Protein AF-A0A843KY37-F1 (afdb_monomer_lite)

Secondary structure (DSSP, 8-state):
--HHHHHHHHHHHTS-HHHHHHHHHHHHHHHHHHHHS--HHHHHHHHHHHHHHS-HHHHHHHTT-

pLDDT: mean 78.1, std 12.46, range [53.53, 94.25]

Sequence (65 aa):
MSQIKEEIISELEDLSPRTYAEVLDFIRFLKFRRRKAVPDTALASEPVLRKDWLRPEADEAWNDL

Foldseek 3Di:
DDPVVVVVVVVVVPDDPVCVVVVVVVVVVVVVCVVPVDPVVVVVCVVVCCVVCVDVVNVVVVVVD

Radius of gyration: 23.43 Å; chains: 1; bounding box: 41×41×52 Å

Structure (mmCIF, N/CA/C/O backbone):
data_AF-A0A843KY37-F1
#
_entry.id   AF-A0A843KY37-F1
#
loop_
_atom_site.group_PDB
_atom_site.id
_atom_site.type_symbol
_atom_site.label_atom_id
_atom_site.label_alt_id
_atom_site.label_comp_id
_atom_site.label_asym_id
_atom_site.label_entity_id
_atom_site.label_seq_id
_atom_site.pdbx_PDB_ins_code
_atom_site.Cartn_x
_atom_site.Cartn_y
_atom_site.Cartn_z
_atom_site.occupancy
_atom_site.B_iso_or_equiv
_atom_site.auth_seq_id
_atom_site.auth_comp_id
_atom_site.auth_asym_id
_atom_site.auth_atom_id
_atom_site.pdbx_PDB_model_num
ATOM 1 N N . MET A 1 1 ? -8.578 16.760 1.466 1.00 59.56 1 MET A N 1
ATOM 2 C CA . MET A 1 1 ? -7.695 15.621 1.124 1.00 59.56 1 MET A CA 1
ATOM 3 C C . MET A 1 1 ? -8.197 15.035 -0.195 1.00 59.56 1 MET A C 1
ATOM 5 O O . MET A 1 1 ? -9.218 15.507 -0.670 1.00 59.56 1 MET A O 1
ATOM 9 N N . SER A 1 2 ? -7.476 14.131 -0.866 1.00 85.31 2 SER A N 1
ATOM 10 C CA . SER A 1 2 ? -8.036 13.480 -2.068 1.00 85.31 2 SER A CA 1
ATOM 11 C C . SER A 1 2 ? -9.110 12.475 -1.631 1.00 85.31 2 SER A C 1
ATOM 13 O O . SER A 1 2 ? -8.877 11.770 -0.652 1.00 85.31 2 SER A O 1
ATOM 15 N N . GLN A 1 3 ? -10.239 12.408 -2.345 1.00 92.06 3 GLN A N 1
ATOM 16 C CA . GLN A 1 3 ? -11.351 11.487 -2.060 1.00 92.06 3 GLN A CA 1
ATOM 17 C C . GLN A 1 3 ? -10.874 10.030 -1.919 1.00 92.06 3 GLN A C 1
ATOM 19 O O . GLN A 1 3 ? -11.215 9.350 -0.961 1.00 92.06 3 GLN A O 1
ATOM 24 N N . ILE A 1 4 ? -9.961 9.599 -2.794 1.00 91.62 4 ILE A N 1
ATOM 25 C CA . ILE A 1 4 ? -9.375 8.249 -2.769 1.00 91.62 4 ILE A CA 1
ATOM 26 C C . ILE A 1 4 ? -8.628 7.978 -1.455 1.00 91.62 4 ILE A C 1
ATOM 28 O O . ILE A 1 4 ? -8.604 6.858 -0.958 1.00 91.62 4 ILE A O 1
ATOM 32 N N . LYS A 1 5 ? -7.991 8.998 -0.868 1.00 88.56 5 LYS A N 1
ATOM 33 C CA . LYS A 1 5 ? -7.292 8.835 0.412 1.00 88.56 5 LYS A CA 1
ATOM 34 C C . LYS A 1 5 ? -8.278 8.575 1.553 1.00 88.56 5 LYS A C 1
ATOM 36 O O . LYS A 1 5 ? -7.941 7.823 2.458 1.00 88.56 5 LYS A O 1
ATOM 41 N N . GLU A 1 6 ? -9.438 9.223 1.528 1.00 92.69 6 GLU A N 1
ATOM 42 C CA . GLU A 1 6 ? -10.479 9.052 2.547 1.00 92.69 6 GLU A CA 1
ATOM 43 C C . GLU A 1 6 ? -11.148 7.680 2.416 1.00 92.69 6 GLU A C 1
ATOM 45 O O . GLU A 1 6 ? -11.274 6.987 3.419 1.00 92.69 6 GLU A O 1
ATOM 50 N N . GLU A 1 7 ? -11.432 7.228 1.190 1.00 92.25 7 GLU A N 1
ATOM 51 C CA . GLU A 1 7 ? -11.917 5.865 0.921 1.00 92.25 7 GLU A CA 1
ATOM 52 C C . GLU A 1 7 ? -10.936 4.800 1.439 1.00 92.25 7 GLU A C 1
ATOM 54 O O . GLU A 1 7 ? -11.341 3.892 2.155 1.00 92.25 7 GLU A O 1
ATOM 59 N N . ILE A 1 8 ? -9.627 4.952 1.194 1.00 90.12 8 ILE A N 1
ATOM 60 C CA . ILE A 1 8 ? -8.609 4.026 1.7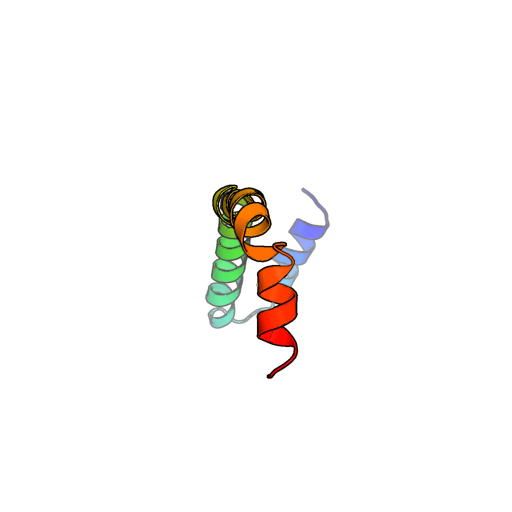30 1.00 90.12 8 ILE A CA 1
ATOM 61 C C . ILE A 1 8 ? -8.619 3.986 3.264 1.00 90.12 8 ILE A C 1
ATOM 63 O O . ILE A 1 8 ? -8.387 2.931 3.844 1.00 90.12 8 ILE A O 1
ATOM 67 N N . ILE A 1 9 ? -8.829 5.124 3.930 1.00 90.62 9 ILE A N 1
ATOM 68 C CA . ILE A 1 9 ? -8.874 5.171 5.398 1.00 90.62 9 ILE A CA 1
ATOM 69 C C . ILE A 1 9 ? -10.137 4.472 5.909 1.00 90.62 9 ILE A C 1
ATOM 71 O O . ILE A 1 9 ? -10.029 3.680 6.837 1.00 90.62 9 ILE A O 1
ATOM 75 N N . SER A 1 10 ? -11.289 4.700 5.272 1.00 91.56 10 SER A N 1
ATOM 76 C CA . SER A 1 10 ? -12.547 4.030 5.622 1.00 91.56 10 SER A CA 1
ATOM 77 C C . SER A 1 10 ? -12.448 2.511 5.465 1.00 91.56 10 SER A C 1
ATOM 79 O O . SER A 1 10 ? -12.810 1.777 6.373 1.00 91.56 10 SER A O 1
ATOM 81 N N . GLU A 1 11 ? -11.895 2.031 4.349 1.00 89.62 11 GLU A N 1
ATOM 82 C CA . GLU A 1 11 ? -11.690 0.594 4.104 1.00 89.62 11 GLU A CA 1
ATOM 83 C C . GLU A 1 11 ? -10.712 -0.032 5.108 1.00 89.62 11 GLU A C 1
ATOM 85 O O . GLU A 1 11 ? -10.781 -1.223 5.396 1.00 89.62 11 GLU A O 1
ATOM 90 N N . LEU A 1 12 ? -9.783 0.757 5.661 1.00 89.12 12 LEU A N 1
ATOM 91 C CA . LEU A 1 12 ? -8.888 0.283 6.710 1.00 89.12 12 LEU A CA 1
ATOM 92 C C . LEU A 1 12 ? -9.625 0.078 8.034 1.00 89.12 12 LEU A C 1
ATOM 94 O O . LEU A 1 12 ? -9.333 -0.901 8.710 1.00 89.12 12 LEU A O 1
ATOM 98 N N . GLU A 1 13 ? -10.568 0.946 8.399 1.00 87.12 13 GLU A N 1
ATOM 99 C CA . GLU A 1 13 ? -11.292 0.853 9.676 1.00 87.12 13 GLU A CA 1
ATOM 100 C C . GLU A 1 13 ? -12.068 -0.468 9.830 1.00 87.12 13 GLU A C 1
ATOM 102 O O . GLU A 1 13 ? -12.138 -1.004 10.938 1.00 87.12 13 GLU A O 1
ATOM 107 N N . ASP A 1 14 ? -12.552 -1.040 8.723 1.00 87.25 14 ASP A N 1
ATOM 108 C CA . ASP A 1 14 ? -13.276 -2.319 8.693 1.00 87.25 14 ASP A CA 1
ATOM 109 C C . ASP A 1 14 ? -12.358 -3.561 8.689 1.00 87.25 14 ASP A C 1
ATOM 111 O O . ASP A 1 14 ? -12.822 -4.701 8.814 1.00 87.25 14 ASP A O 1
ATOM 115 N N . LEU A 1 15 ? -11.037 -3.382 8.571 1.00 85.94 15 LEU A N 1
ATOM 116 C CA . LEU A 1 15 ? -10.081 -4.486 8.508 1.00 85.94 15 LEU A CA 1
ATOM 117 C C . LEU A 1 15 ? -9.594 -4.939 9.888 1.00 85.94 15 LEU A C 1
ATOM 119 O O . LEU A 1 15 ? -9.350 -4.169 10.818 1.00 85.94 15 LEU A O 1
ATOM 123 N N . SER A 1 16 ? -9.337 -6.246 9.993 1.00 87.25 16 SER A N 1
ATOM 124 C CA . SER A 1 16 ? -8.682 -6.822 11.168 1.00 87.25 16 SER A CA 1
ATOM 125 C C . SER A 1 16 ? -7.283 -6.215 11.368 1.00 87.25 16 SER A C 1
ATOM 127 O O . SER A 1 16 ? -6.547 -6.075 10.384 1.00 87.25 16 SER A O 1
ATOM 129 N N . PRO A 1 17 ? -6.836 -5.987 12.622 1.00 77.88 17 PRO A N 1
ATOM 130 C CA . PRO A 1 17 ? -5.503 -5.462 12.920 1.00 77.88 17 PRO A CA 1
ATOM 131 C C . PRO A 1 17 ? -4.341 -6.246 12.308 1.00 77.88 17 PRO A C 1
ATOM 133 O O . PRO A 1 17 ? -3.276 -5.690 12.043 1.00 77.88 17 PRO A O 1
ATOM 136 N N . ARG A 1 18 ? -4.548 -7.543 12.055 1.00 80.12 18 ARG A N 1
ATOM 137 C CA . ARG A 1 18 ? -3.562 -8.420 11.415 1.00 80.12 18 ARG A CA 1
ATOM 138 C C . ARG A 1 18 ? -3.266 -8.007 9.967 1.00 80.12 18 ARG A C 1
ATOM 140 O O . ARG A 1 18 ? -2.142 -8.173 9.509 1.00 80.12 18 ARG A O 1
ATOM 147 N N . THR A 1 19 ? -4.245 -7.408 9.295 1.00 86.06 19 THR A N 1
ATOM 148 C CA . THR A 1 19 ? -4.186 -6.976 7.890 1.00 86.06 19 THR A CA 1
ATOM 149 C C . THR A 1 19 ? -3.484 -5.626 7.722 1.00 86.06 19 THR A C 1
ATOM 151 O O . THR A 1 19 ? -2.933 -5.344 6.660 1.00 86.06 19 THR A O 1
ATOM 154 N N . TYR A 1 20 ? -3.420 -4.797 8.774 1.00 87.06 20 TYR A N 1
ATOM 155 C CA . TYR A 1 20 ? -2.724 -3.503 8.718 1.00 87.06 20 TYR A CA 1
ATOM 156 C C . TYR A 1 20 ? -1.237 -3.638 8.406 1.00 87.06 20 TYR A C 1
ATOM 158 O O . TYR A 1 20 ? -0.673 -2.774 7.735 1.00 87.06 20 TYR A O 1
ATOM 166 N N . ALA A 1 21 ? -0.604 -4.721 8.866 1.00 89.19 21 ALA A N 1
ATOM 167 C CA . ALA A 1 21 ? 0.792 -5.003 8.557 1.00 89.19 21 ALA A CA 1
ATOM 168 C C . ALA A 1 21 ? 0.998 -5.204 7.046 1.00 89.19 21 ALA A C 1
ATOM 170 O O . ALA A 1 21 ? 1.899 -4.599 6.467 1.00 89.19 21 ALA A O 1
ATOM 171 N N . GLU A 1 22 ? 0.118 -5.971 6.399 1.00 91.19 22 GLU A N 1
ATOM 172 C CA . GLU A 1 22 ? 0.175 -6.238 4.958 1.00 91.19 22 GLU A CA 1
ATOM 173 C C . GLU A 1 22 ? -0.063 -4.965 4.136 1.00 91.19 22 GLU A C 1
ATOM 175 O O . GLU A 1 22 ? 0.683 -4.671 3.199 1.00 91.19 22 GLU A O 1
ATOM 180 N N . VAL A 1 23 ? -1.045 -4.147 4.530 1.00 92.94 23 VAL A N 1
ATOM 181 C CA . VAL A 1 23 ? -1.324 -2.867 3.862 1.00 92.94 23 VAL A CA 1
ATOM 182 C C . VAL A 1 23 ? -0.153 -1.895 4.020 1.00 92.94 23 VAL A C 1
ATOM 184 O O . VAL A 1 23 ? 0.261 -1.243 3.056 1.00 92.94 23 VAL A O 1
ATOM 187 N N . LEU A 1 24 ? 0.423 -1.804 5.221 1.00 91.81 24 LEU A N 1
ATOM 188 C CA . LEU A 1 24 ? 1.580 -0.952 5.481 1.00 91.81 24 LEU A CA 1
ATOM 189 C C . LEU A 1 24 ? 2.788 -1.375 4.639 1.00 91.81 24 LEU A C 1
ATOM 191 O O . LEU A 1 24 ? 3.477 -0.517 4.074 1.00 91.81 24 LEU A O 1
ATOM 195 N N . ASP A 1 25 ? 3.032 -2.677 4.529 1.00 94.12 25 ASP A N 1
ATOM 196 C CA . ASP A 1 25 ? 4.102 -3.217 3.700 1.00 94.12 25 ASP A CA 1
ATOM 197 C C . ASP A 1 25 ? 3.868 -2.935 2.218 1.00 94.12 25 ASP A C 1
ATOM 199 O O . ASP A 1 25 ? 4.795 -2.499 1.528 1.00 94.12 25 ASP A O 1
ATOM 203 N N . PHE A 1 26 ? 2.630 -3.035 1.734 1.00 93.44 26 PHE A N 1
ATOM 204 C CA . PHE A 1 26 ? 2.307 -2.666 0.359 1.00 93.44 26 PHE A CA 1
ATOM 205 C C . PHE A 1 26 ? 2.543 -1.172 0.082 1.00 93.44 26 PHE A C 1
ATOM 207 O O . PHE A 1 26 ? 3.173 -0.803 -0.913 1.00 93.44 26 PHE A O 1
ATOM 214 N N . ILE A 1 27 ? 2.141 -0.283 0.997 1.00 93.69 27 ILE A N 1
ATOM 215 C CA . ILE A 1 27 ? 2.413 1.160 0.883 1.00 93.69 27 ILE A CA 1
ATOM 216 C C . ILE A 1 27 ? 3.927 1.431 0.844 1.00 93.69 27 ILE A C 1
ATOM 218 O O . ILE A 1 27 ? 4.398 2.266 0.061 1.00 93.69 27 ILE A O 1
ATOM 222 N N . ARG A 1 28 ? 4.714 0.739 1.678 1.00 94.25 28 ARG A N 1
ATOM 223 C CA . ARG A 1 28 ? 6.184 0.844 1.687 1.00 94.25 28 ARG A CA 1
ATOM 224 C C . ARG A 1 28 ? 6.790 0.338 0.383 1.00 94.25 28 ARG A C 1
ATOM 226 O O . ARG A 1 28 ? 7.662 1.015 -0.165 1.00 94.25 28 ARG A O 1
ATOM 233 N N . PHE A 1 29 ? 6.294 -0.776 -0.147 1.00 93.00 29 PHE A N 1
ATOM 234 C CA . PHE A 1 29 ? 6.691 -1.300 -1.449 1.00 93.00 29 PHE A CA 1
ATOM 235 C C . PHE A 1 29 ? 6.438 -0.283 -2.566 1.00 93.00 29 PHE A C 1
ATOM 237 O O . PHE A 1 29 ? 7.347 0.004 -3.343 1.00 93.00 29 PHE A O 1
ATOM 244 N N . LEU A 1 30 ? 5.258 0.342 -2.619 1.00 91.31 30 LEU A N 1
ATOM 245 C CA . LEU A 1 30 ? 4.950 1.359 -3.631 1.00 91.31 30 LEU A CA 1
ATOM 246 C C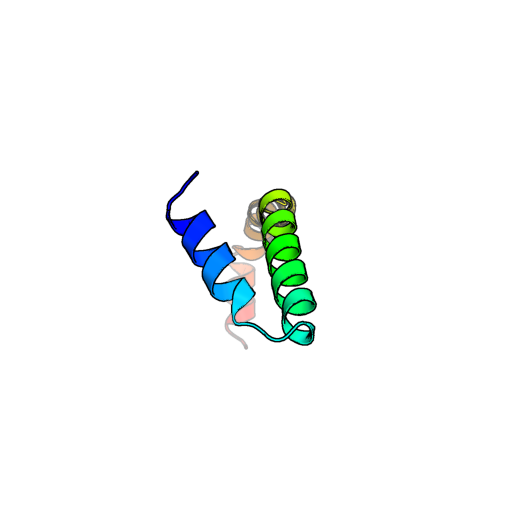 . LEU A 1 30 ? 5.897 2.566 -3.544 1.00 91.31 30 LEU A C 1
ATOM 248 O O . LEU A 1 30 ? 6.387 3.051 -4.569 1.00 91.31 30 LEU A O 1
ATOM 252 N N . LYS A 1 31 ? 6.207 3.025 -2.324 1.00 89.06 31 LYS A N 1
ATOM 253 C CA . LYS A 1 31 ? 7.189 4.097 -2.086 1.00 89.06 31 LYS A CA 1
ATOM 254 C C . LYS A 1 31 ? 8.592 3.693 -2.538 1.00 89.06 31 LYS A C 1
ATOM 256 O O . LYS A 1 31 ? 9.284 4.501 -3.155 1.00 89.06 31 LYS A O 1
ATOM 261 N N . PHE A 1 32 ? 9.007 2.461 -2.255 1.00 88.50 32 PHE A N 1
ATOM 262 C CA . PHE A 1 32 ? 10.296 1.922 -2.681 1.00 88.50 32 PHE A CA 1
ATOM 263 C C . PHE A 1 32 ? 10.380 1.778 -4.202 1.00 88.50 32 PHE A C 1
ATOM 265 O O . PHE A 1 32 ? 11.330 2.265 -4.806 1.00 88.50 32 PHE A O 1
ATOM 272 N N . ARG A 1 33 ? 9.358 1.199 -4.841 1.00 83.12 33 ARG A N 1
ATOM 273 C CA . ARG A 1 33 ? 9.270 1.042 -6.297 1.00 83.12 33 ARG A CA 1
ATOM 274 C C . ARG A 1 33 ? 9.383 2.382 -7.012 1.00 83.12 33 ARG A C 1
ATOM 276 O O . ARG A 1 33 ? 10.127 2.482 -7.974 1.00 83.12 33 ARG A O 1
ATOM 283 N N . ARG A 1 34 ? 8.712 3.428 -6.515 1.00 77.25 34 ARG A N 1
ATOM 284 C CA . ARG A 1 34 ? 8.811 4.779 -7.093 1.00 77.25 34 ARG A CA 1
ATOM 285 C C . ARG A 1 34 ? 10.223 5.366 -6.988 1.00 77.25 34 ARG A C 1
ATOM 287 O O . ARG A 1 34 ? 10.628 6.103 -7.875 1.00 77.25 34 ARG A O 1
ATOM 294 N N . ARG A 1 35 ? 10.977 5.022 -5.938 1.00 73.69 35 ARG A N 1
ATOM 295 C CA . ARG A 1 35 ? 12.395 5.402 -5.782 1.00 73.69 35 ARG A CA 1
ATOM 296 C C . ARG A 1 35 ? 13.329 4.567 -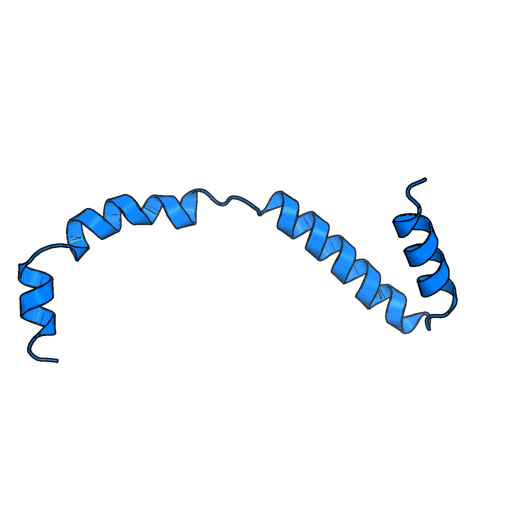6.660 1.00 73.69 35 ARG A C 1
ATOM 298 O O . ARG A 1 35 ? 14.354 5.072 -7.090 1.00 73.69 35 ARG A O 1
ATOM 305 N N . LYS A 1 36 ? 12.974 3.307 -6.925 1.00 64.12 36 LYS A N 1
ATOM 306 C CA . LYS A 1 36 ? 13.715 2.376 -7.790 1.00 64.12 36 LYS A CA 1
ATOM 307 C C . LYS A 1 36 ? 13.329 2.451 -9.269 1.00 64.12 36 LYS A C 1
ATOM 309 O O . LYS A 1 36 ? 13.895 1.701 -10.051 1.00 64.12 36 LYS A O 1
ATOM 314 N N . ALA A 1 37 ? 12.376 3.304 -9.647 1.00 57.66 37 ALA A N 1
ATOM 315 C CA . ALA A 1 37 ? 11.773 3.319 -10.979 1.00 57.66 37 ALA A CA 1
ATOM 316 C C . ALA A 1 37 ? 12.725 3.711 -12.122 1.00 57.66 37 ALA A C 1
ATOM 318 O O . ALA A 1 37 ? 12.279 3.717 -13.260 1.00 57.66 37 ALA A O 1
ATOM 319 N N . VAL A 1 38 ? 14.012 3.955 -11.859 1.00 60.56 38 VAL A N 1
ATOM 320 C CA . VAL A 1 38 ? 15.063 3.856 -12.876 1.00 60.56 38 VAL A CA 1
ATOM 321 C C . VAL A 1 38 ? 16.359 3.347 -12.228 1.00 60.56 38 VAL A C 1
ATOM 323 O O . VAL A 1 38 ? 17.045 4.112 -11.550 1.00 60.56 38 VAL A O 1
ATOM 326 N N . PRO A 1 39 ? 16.761 2.083 -12.424 1.00 53.53 39 PRO A N 1
ATOM 327 C CA . PRO A 1 39 ? 18.157 1.767 -12.610 1.00 53.53 39 PRO A CA 1
ATOM 328 C C . PRO A 1 39 ? 18.412 1.863 -14.116 1.00 53.53 39 PRO A C 1
ATOM 330 O O . PRO A 1 39 ? 18.174 0.905 -14.851 1.00 53.53 39 PRO A O 1
ATOM 333 N N . ASP A 1 40 ? 18.918 3.011 -14.575 1.00 54.56 40 ASP A N 1
ATOM 334 C CA . ASP A 1 40 ? 19.437 3.196 -15.943 1.00 54.56 40 ASP A CA 1
ATOM 335 C C . ASP A 1 40 ? 20.438 2.087 -16.315 1.00 54.56 40 ASP A C 1
ATOM 337 O O . ASP A 1 40 ? 20.681 1.808 -17.482 1.00 54.56 40 ASP A O 1
ATOM 341 N N . THR A 1 41 ? 20.987 1.395 -15.315 1.00 55.78 41 THR A N 1
ATOM 342 C CA . THR A 1 41 ? 21.906 0.271 -15.457 1.00 55.78 41 THR A CA 1
ATOM 343 C C . THR A 1 41 ? 21.320 -0.955 -16.157 1.00 55.78 41 THR A C 1
ATOM 345 O O . THR A 1 41 ? 22.080 -1.638 -16.834 1.00 55.78 41 THR A O 1
ATOM 348 N N . ALA A 1 42 ? 20.016 -1.245 -16.051 1.00 57.38 42 ALA A N 1
ATOM 349 C CA . ALA A 1 42 ? 19.426 -2.386 -16.768 1.00 57.38 42 ALA A CA 1
ATOM 350 C C . ALA A 1 42 ? 19.318 -2.121 -18.282 1.00 57.38 42 ALA A C 1
ATOM 352 O O . ALA A 1 42 ? 19.530 -3.028 -19.081 1.00 57.38 42 ALA A O 1
ATOM 353 N N . LEU A 1 43 ? 19.059 -0.866 -18.668 1.00 55.38 43 LEU A N 1
ATOM 354 C CA . LEU A 1 43 ? 19.013 -0.426 -20.067 1.00 55.38 43 LEU A CA 1
ATOM 355 C C . LEU A 1 43 ? 20.408 -0.079 -20.616 1.00 55.38 43 LEU A C 1
ATOM 357 O O . LEU A 1 43 ? 20.627 -0.127 -21.822 1.00 55.38 43 LEU A O 1
ATOM 361 N N . ALA A 1 44 ? 21.384 0.228 -19.755 1.00 60.69 44 ALA A N 1
ATOM 362 C CA . ALA A 1 44 ? 22.753 0.561 -20.162 1.00 60.69 44 ALA A CA 1
ATOM 363 C C . ALA A 1 44 ? 23.491 -0.604 -20.842 1.00 60.69 44 ALA A C 1
ATOM 365 O O . ALA A 1 44 ? 24.412 -0.376 -21.628 1.00 60.69 44 ALA A O 1
ATOM 366 N N . SER A 1 45 ? 23.099 -1.849 -20.558 1.00 62.53 45 SER A N 1
ATOM 367 C CA . SER A 1 45 ? 23.666 -3.027 -21.217 1.00 62.53 45 SER A CA 1
ATOM 368 C C . SER A 1 45 ? 23.092 -3.259 -22.616 1.00 62.53 45 SER A C 1
ATOM 370 O O . SER A 1 45 ? 23.748 -3.919 -23.416 1.0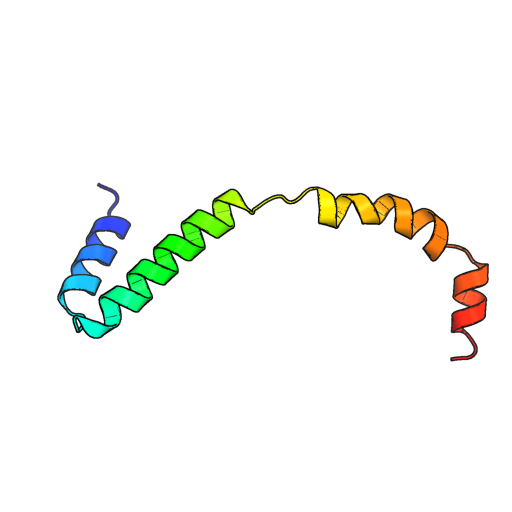0 62.53 45 SER A O 1
ATOM 372 N N . GLU A 1 46 ? 21.924 -2.702 -22.959 1.00 65.00 46 GLU A N 1
ATOM 373 C CA . GLU A 1 46 ? 21.269 -2.958 -24.250 1.00 65.00 46 GLU A CA 1
ATOM 374 C C . GLU A 1 46 ? 22.081 -2.473 -25.466 1.00 65.00 46 GLU A C 1
ATOM 376 O O . GLU A 1 46 ? 22.208 -3.242 -26.420 1.00 65.00 46 GLU A O 1
ATOM 381 N N . PRO A 1 47 ? 22.686 -1.264 -25.487 1.00 68.81 47 PRO A N 1
ATOM 382 C CA . PRO A 1 47 ? 23.502 -0.822 -26.620 1.00 68.81 47 PRO A CA 1
ATOM 383 C C . PRO A 1 47 ? 24.793 -1.635 -26.771 1.00 68.81 47 PRO A C 1
ATOM 385 O O . PRO A 1 47 ? 25.252 -1.859 -27.890 1.00 68.81 47 PRO A O 1
ATOM 388 N N . VAL A 1 48 ? 25.372 -2.082 -25.651 1.00 71.69 48 VAL A N 1
ATOM 389 C CA . VAL A 1 48 ? 26.611 -2.871 -25.634 1.00 71.69 48 VAL A CA 1
ATOM 390 C C . VAL A 1 48 ? 26.339 -4.304 -26.088 1.00 71.69 48 VAL A C 1
ATOM 392 O O . VAL A 1 48 ? 27.028 -4.780 -26.986 1.00 71.69 48 VAL A O 1
ATOM 395 N N . LEU A 1 49 ? 25.297 -4.960 -25.556 1.00 67.50 49 LEU A N 1
ATOM 396 C CA . LEU A 1 49 ? 24.887 -6.296 -26.002 1.00 67.50 49 LEU A CA 1
ATOM 397 C C . LEU A 1 4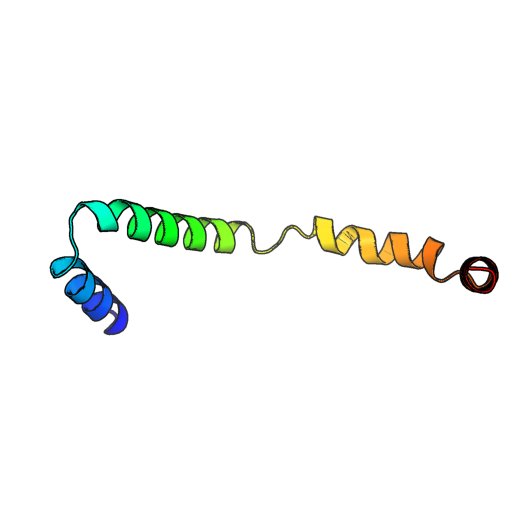9 ? 24.515 -6.294 -27.482 1.00 67.50 49 LEU A C 1
ATOM 399 O O . LEU A 1 49 ? 24.906 -7.204 -28.201 1.00 67.50 49 LEU A O 1
ATOM 403 N N . ARG A 1 50 ? 23.813 -5.262 -27.964 1.00 71.62 50 ARG A N 1
ATOM 404 C CA . ARG A 1 50 ? 23.408 -5.164 -29.373 1.00 71.62 50 ARG A CA 1
ATOM 405 C C . ARG A 1 50 ? 24.594 -5.250 -30.338 1.00 71.62 50 ARG A C 1
ATOM 407 O O . ARG A 1 50 ? 24.458 -5.855 -31.395 1.00 71.62 50 ARG A O 1
ATOM 414 N N . LYS A 1 51 ? 25.749 -4.679 -29.975 1.00 69.00 51 LYS A N 1
ATOM 415 C CA . LYS A 1 51 ? 26.967 -4.692 -30.804 1.00 69.00 51 LYS A CA 1
ATOM 416 C C . LYS A 1 51 ? 27.535 -6.100 -31.008 1.00 69.00 51 LYS A C 1
ATOM 418 O O . LYS A 1 51 ? 28.095 -6.397 -32.061 1.00 69.00 51 LYS A O 1
ATOM 423 N N . ASP A 1 52 ? 27.425 -6.941 -29.987 1.00 67.44 52 ASP A N 1
ATOM 424 C CA . ASP A 1 52 ? 28.011 -8.281 -29.995 1.00 67.44 52 ASP A CA 1
ATOM 425 C C . ASP A 1 52 ? 26.974 -9.372 -30.314 1.00 67.44 52 ASP A C 1
ATOM 427 O O . ASP A 1 52 ? 27.355 -10.442 -30.773 1.00 67.44 52 ASP A O 1
ATOM 431 N N . TRP A 1 53 ? 25.678 -9.078 -30.156 1.00 69.69 53 TRP A N 1
ATOM 432 C CA . TRP A 1 53 ? 24.563 -10.000 -30.400 1.00 69.69 53 TRP A CA 1
ATOM 433 C C . TRP A 1 53 ? 23.970 -9.913 -31.815 1.00 69.69 53 TRP A C 1
ATOM 43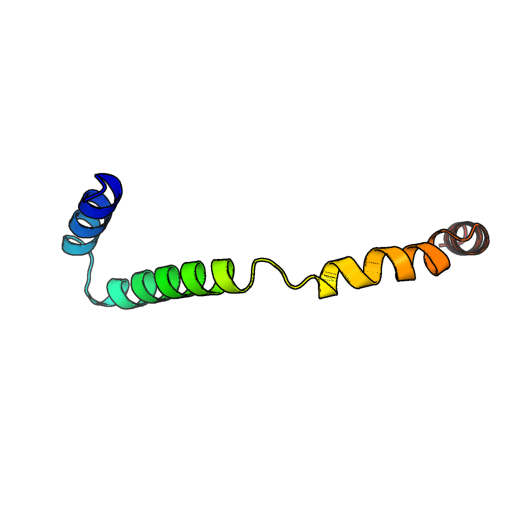5 O O . TRP A 1 53 ? 23.558 -10.933 -32.347 1.00 69.69 53 TRP A O 1
ATOM 445 N N . LEU A 1 54 ? 23.938 -8.734 -32.459 1.00 71.88 54 LEU A N 1
ATOM 446 C CA . LEU A 1 54 ? 23.402 -8.567 -33.830 1.00 71.88 54 LEU A CA 1
ATOM 447 C C . LEU A 1 54 ? 24.441 -8.846 -34.929 1.00 71.88 54 LEU A C 1
ATOM 449 O O . LEU A 1 54 ? 24.451 -8.200 -35.979 1.00 71.88 54 LEU A O 1
ATOM 453 N N . ARG A 1 55 ? 25.374 -9.753 -34.658 1.00 78.12 55 ARG A N 1
ATOM 454 C CA . ARG A 1 55 ? 26.382 -10.164 -35.629 1.00 78.12 55 ARG A CA 1
ATOM 455 C C . ARG A 1 55 ? 25.802 -11.282 -36.503 1.00 78.12 55 ARG A C 1
ATOM 457 O O . ARG A 1 55 ? 25.245 -12.217 -35.934 1.00 78.12 55 ARG A O 1
ATOM 464 N N . PRO A 1 56 ? 25.926 -11.223 -37.839 1.00 73.00 56 PRO A N 1
ATOM 465 C CA . PRO A 1 56 ? 25.409 -12.274 -38.721 1.00 73.00 56 PRO A CA 1
ATOM 466 C C . PRO A 1 56 ? 26.001 -13.659 -38.403 1.00 73.00 56 PRO A C 1
ATOM 468 O O . PRO A 1 56 ? 25.333 -14.670 -38.580 1.00 73.00 56 PRO A O 1
ATOM 471 N N . GLU A 1 57 ? 27.211 -13.707 -37.842 1.00 77.19 57 GLU A N 1
ATOM 472 C CA . GLU A 1 57 ? 27.862 -14.933 -37.370 1.00 77.19 57 GLU A CA 1
ATOM 473 C C . GLU A 1 57 ? 27.128 -15.582 -36.182 1.00 77.19 57 GLU A C 1
ATOM 475 O O . GLU A 1 57 ? 27.211 -16.793 -35.985 1.00 77.19 57 GLU A O 1
ATOM 480 N N . ALA A 1 58 ? 26.410 -14.793 -35.372 1.00 69.25 58 ALA A N 1
ATOM 481 C CA . ALA A 1 58 ? 25.559 -15.326 -34.317 1.00 69.25 58 ALA A CA 1
ATOM 482 C C . ALA A 1 58 ? 24.326 -16.000 -34.929 1.00 69.25 58 ALA A C 1
ATOM 484 O O . ALA A 1 58 ? 24.043 -17.139 -34.577 1.00 69.25 58 ALA A O 1
ATOM 485 N N . ASP A 1 59 ? 23.645 -15.348 -35.877 1.00 71.56 59 ASP A N 1
ATOM 486 C CA . ASP A 1 59 ? 22.486 -15.926 -36.575 1.00 71.56 59 ASP A CA 1
ATOM 487 C C . ASP A 1 59 ? 22.846 -17.243 -37.290 1.00 71.56 59 ASP A C 1
ATOM 489 O O . ASP A 1 59 ? 22.065 -18.191 -37.263 1.00 71.56 59 ASP A O 1
ATOM 493 N N . GLU A 1 60 ? 24.055 -17.353 -37.853 1.00 77.12 60 GLU A N 1
ATOM 494 C CA . GLU A 1 60 ? 24.585 -18.618 -38.385 1.00 77.12 60 GLU A CA 1
ATOM 495 C C . GLU A 1 60 ? 24.765 -19.691 -37.302 1.00 77.12 60 GLU A C 1
ATOM 497 O O . GLU A 1 60 ? 24.369 -20.835 -37.512 1.00 77.12 60 GLU A O 1
ATOM 502 N N . ALA A 1 61 ? 25.296 -19.334 -36.128 1.00 75.56 61 ALA A N 1
ATOM 503 C CA . ALA A 1 61 ? 25.455 -20.262 -35.006 1.00 75.56 61 ALA A CA 1
ATOM 504 C C . ALA A 1 61 ? 24.116 -20.723 -34.392 1.00 75.56 61 ALA A C 1
ATOM 506 O O . ALA A 1 61 ? 24.058 -21.798 -33.797 1.00 75.56 61 ALA A O 1
ATOM 507 N N . TRP A 1 62 ? 23.045 -19.934 -34.535 1.00 71.50 62 TRP A N 1
ATOM 508 C CA . TRP A 1 62 ? 21.690 -20.302 -34.105 1.00 71.50 62 TRP A CA 1
ATOM 509 C C . TRP A 1 62 ? 20.936 -21.167 -35.125 1.00 71.50 62 TRP A C 1
ATOM 511 O O . TRP A 1 62 ? 19.951 -21.792 -34.747 1.00 71.50 62 TRP A O 1
ATOM 521 N N . ASN A 1 63 ? 21.378 -21.239 -36.385 1.00 71.94 63 ASN A N 1
ATOM 522 C CA . ASN A 1 63 ? 20.713 -22.053 -37.413 1.00 71.94 63 ASN A CA 1
ATOM 523 C C . ASN A 1 63 ? 20.916 -23.572 -37.235 1.00 71.94 63 ASN A C 1
ATOM 525 O O . ASN A 1 63 ? 20.167 -24.346 -37.827 1.00 71.94 63 ASN A O 1
ATOM 529 N N . ASP A 1 64 ? 21.898 -23.988 -36.430 1.00 69.81 64 ASP A N 1
ATOM 530 C CA . ASP A 1 64 ? 22.233 -25.395 -36.146 1.00 69.81 64 ASP A CA 1
ATOM 531 C C . ASP A 1 64 ? 21.693 -25.903 -34.780 1.00 69.81 64 ASP A C 1
ATOM 533 O O . ASP A 1 64 ? 22.065 -26.993 -34.334 1.00 69.81 64 ASP A O 1
ATOM 537 N N . LEU A 1 65 ? 20.827 -25.131 -34.104 1.00 68.50 65 LEU A N 1
ATOM 538 C CA . LEU A 1 65 ? 20.187 -25.455 -32.812 1.00 68.50 65 LEU A CA 1
ATOM 539 C C . LEU A 1 65 ? 18.691 -25.764 -32.965 1.00 68.50 65 LEU A C 1
ATOM 541 O O . LEU A 1 65 ? 18.223 -26.687 -32.256 1.00 68.50 65 LEU A O 1
#